Protein AF-A0A1H3U8J7-F1 (afdb_monomer_lite)

pLDDT: mean 83.4, std 13.44, range [36.25, 95.0]

Foldseek 3Di:
DDDDQQKDWDADPVQQKIKIDGNDDDPFQKWKWKWKDWPPDPDHTDIDIDTPPPPDIDMDHDDPPADFQTKMWMKMWTDDPDIDIDDIDIDTD

Structure (mmCIF, N/CA/C/O backbone):
data_AF-A0A1H3U8J7-F1
#
_entry.id   AF-A0A1H3U8J7-F1
#
loop_
_atom_site.group_PDB
_atom_site.id
_atom_site.type_symbol
_atom_site.label_atom_id
_atom_site.label_alt_id
_atom_site.label_comp_id
_atom_site.label_asym_id
_atom_site.label_entity_id
_atom_site.label_seq_id
_atom_site.pdbx_PDB_ins_code
_atom_site.Cartn_x
_atom_site.Cartn_y
_atom_site.Cartn_z
_atom_site.occupancy
_atom_site.B_iso_or_equiv
_atom_site.auth_seq_id
_atom_site.auth_comp_id
_atom_site.auth_asym_id
_atom_site.auth_atom_id
_atom_site.pdbx_PDB_model_num
ATOM 1 N N . MET A 1 1 ? -0.969 6.930 -25.417 1.00 36.25 1 MET A N 1
ATOM 2 C CA . MET A 1 1 ? -0.792 5.593 -24.811 1.00 36.25 1 MET A CA 1
ATOM 3 C C . MET A 1 1 ? -1.071 5.743 -23.327 1.00 36.25 1 MET A C 1
ATOM 5 O O . MET A 1 1 ? -0.469 6.615 -22.716 1.00 36.25 1 MET A O 1
ATOM 9 N N . ASN A 1 2 ? -2.036 5.001 -22.780 1.00 38.50 2 ASN A N 1
ATOM 10 C CA . ASN A 1 2 ? -2.342 5.042 -21.348 1.00 38.50 2 ASN A CA 1
ATOM 11 C C . ASN A 1 2 ? -1.178 4.401 -20.588 1.00 38.50 2 ASN A C 1
ATOM 13 O O . ASN A 1 2 ? -0.919 3.212 -20.769 1.00 38.50 2 ASN A O 1
ATOM 17 N N . ALA A 1 3 ? -0.467 5.181 -19.775 1.00 46.47 3 ALA A N 1
ATOM 18 C CA . ALA A 1 3 ? 0.518 4.641 -18.851 1.00 46.47 3 ALA A CA 1
ATOM 19 C C . ALA A 1 3 ? -0.223 3.742 -17.855 1.00 46.47 3 ALA A C 1
ATOM 21 O O . ALA A 1 3 ? -1.034 4.210 -17.054 1.00 46.47 3 ALA A O 1
ATOM 22 N N . SER A 1 4 ? -0.022 2.433 -17.977 1.00 55.81 4 SER A N 1
ATOM 23 C CA . SER A 1 4 ? -0.561 1.476 -17.016 1.00 55.81 4 SER A CA 1
ATOM 24 C C . SER A 1 4 ? 0.165 1.700 -15.695 1.00 55.81 4 SER A C 1
ATOM 26 O O . SER A 1 4 ? 1.384 1.825 -15.694 1.00 55.81 4 SER A O 1
ATOM 28 N N . LEU A 1 5 ? -0.562 1.800 -14.580 1.00 60.31 5 LEU A N 1
ATOM 29 C CA . LEU A 1 5 ? 0.066 1.843 -13.261 1.00 60.31 5 LEU A CA 1
ATOM 30 C C . LEU A 1 5 ? 0.790 0.516 -13.036 1.00 60.31 5 LEU A C 1
ATOM 32 O O . LEU A 1 5 ? 0.179 -0.551 -13.080 1.00 60.31 5 LEU A O 1
ATOM 36 N N . LEU A 1 6 ? 2.097 0.607 -12.833 1.00 76.69 6 LEU A N 1
ATOM 37 C CA . LEU A 1 6 ? 2.978 -0.549 -12.721 1.00 76.69 6 LEU A CA 1
ATOM 38 C C . LEU A 1 6 ? 3.089 -1.052 -11.285 1.00 76.69 6 LEU A C 1
ATOM 40 O O . LEU A 1 6 ? 3.407 -2.208 -11.076 1.00 76.69 6 LEU A O 1
ATOM 44 N N . ALA A 1 7 ? 2.719 -0.235 -10.304 1.00 86.38 7 ALA A N 1
ATOM 45 C CA . ALA A 1 7 ? 2.658 -0.627 -8.906 1.00 86.38 7 ALA A CA 1
ATOM 46 C C . ALA A 1 7 ? 1.213 -0.861 -8.449 1.00 86.38 7 ALA A C 1
ATOM 48 O O . ALA A 1 7 ? 0.275 -0.199 -8.906 1.00 86.38 7 ALA A O 1
ATOM 49 N N . GLY A 1 8 ? 1.038 -1.782 -7.505 1.00 89.25 8 GLY A N 1
ATOM 50 C CA . GLY A 1 8 ? -0.244 -2.088 -6.891 1.00 89.25 8 GLY A CA 1
ATOM 51 C C . GLY A 1 8 ? -0.194 -2.026 -5.371 1.00 89.25 8 GLY A C 1
ATOM 52 O O . GLY A 1 8 ? 0.830 -2.278 -4.739 1.00 89.25 8 GLY A O 1
ATOM 53 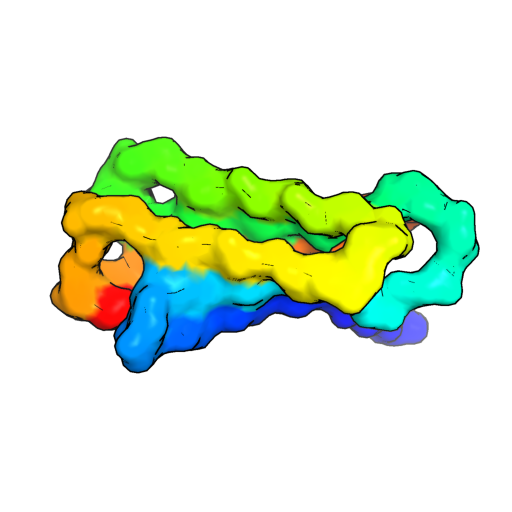N N . LEU A 1 9 ? -1.334 -1.672 -4.784 1.00 92.62 9 LEU A N 1
ATOM 54 C CA . LEU A 1 9 ? -1.555 -1.624 -3.346 1.00 92.62 9 LEU A CA 1
ATOM 55 C C . LEU A 1 9 ? -2.916 -2.245 -3.041 1.00 92.62 9 LEU A C 1
ATOM 57 O O . LEU A 1 9 ? -3.923 -1.892 -3.657 1.00 92.62 9 LEU A O 1
ATOM 61 N N . ARG A 1 10 ? -2.952 -3.146 -2.062 1.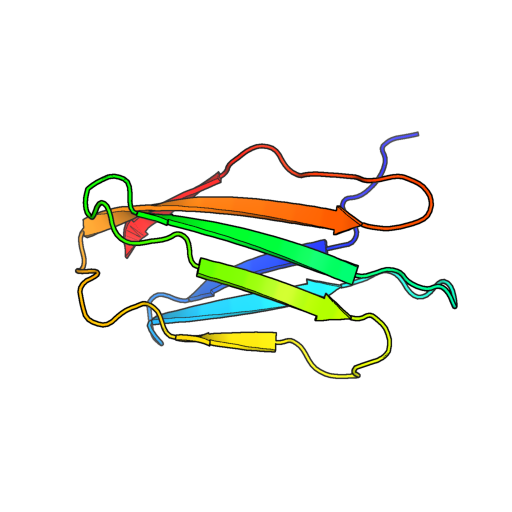00 92.94 10 ARG A N 1
ATOM 62 C CA . ARG A 1 10 ? -4.175 -3.778 -1.564 1.00 92.94 10 ARG A CA 1
ATOM 63 C C . ARG A 1 10 ? -4.220 -3.714 -0.052 1.00 92.94 10 ARG A C 1
ATOM 65 O O . ARG A 1 10 ? -3.237 -4.034 0.607 1.00 92.94 10 ARG A O 1
ATOM 72 N N . TYR A 1 11 ? -5.393 -3.402 0.477 1.00 95.00 11 TYR A N 1
ATOM 73 C CA . TYR A 1 11 ? -5.742 -3.672 1.864 1.00 95.00 11 TYR A CA 1
ATOM 74 C C . TYR A 1 11 ? -6.574 -4.961 1.946 1.00 95.00 11 TYR A C 1
ATOM 76 O O . TYR A 1 11 ? -7.464 -5.182 1.122 1.00 95.00 11 TYR A O 1
ATOM 84 N N . ASN A 1 12 ? -6.247 -5.833 2.899 1.00 94.94 12 ASN A N 1
ATOM 85 C CA . ASN A 1 12 ? -7.007 -7.035 3.229 1.00 94.94 12 ASN A CA 1
ATOM 86 C C . ASN A 1 12 ? -7.531 -6.903 4.665 1.00 94.94 12 ASN A C 1
ATOM 88 O O . ASN A 1 12 ? -6.741 -6.986 5.606 1.00 94.94 12 ASN A O 1
ATOM 92 N N . SER A 1 13 ? -8.845 -6.721 4.806 1.00 92.00 13 SER A N 1
ATOM 93 C CA . SER A 1 13 ? -9.541 -6.543 6.086 1.00 92.00 13 SER A CA 1
ATOM 94 C C . SER A 1 13 ? -9.545 -7.796 6.959 1.00 92.00 13 SER A C 1
ATOM 96 O O . SER A 1 13 ? -9.500 -7.683 8.175 1.00 92.00 13 SER A O 1
ATOM 98 N N . ASP A 1 14 ? -9.505 -8.996 6.374 1.00 92.81 14 ASP A N 1
ATOM 99 C CA . ASP A 1 14 ? -9.514 -10.251 7.145 1.00 92.81 14 ASP A CA 1
ATOM 100 C C . ASP A 1 14 ? -8.213 -10.451 7.933 1.00 92.81 14 ASP A C 1
ATOM 102 O O . ASP A 1 14 ? -8.160 -11.178 8.922 1.00 92.81 14 ASP A O 1
ATOM 106 N N . THR A 1 15 ? -7.131 -9.825 7.465 1.00 93.69 15 THR A N 1
ATOM 107 C CA . THR A 1 15 ? -5.789 -9.954 8.054 1.00 93.69 15 THR A CA 1
ATOM 108 C C . THR A 1 15 ? -5.207 -8.629 8.521 1.00 93.69 15 THR A C 1
ATOM 110 O O . THR A 1 15 ? -4.092 -8.616 9.042 1.00 93.69 15 THR A O 1
ATOM 113 N N . ASP A 1 16 ? -5.932 -7.530 8.315 1.00 92.56 16 ASP A N 1
ATOM 114 C CA . ASP A 1 16 ? -5.509 -6.170 8.624 1.00 92.56 16 ASP A CA 1
ATOM 115 C C . ASP A 1 16 ? -4.138 -5.791 8.050 1.00 92.56 16 ASP A C 1
ATOM 117 O O . ASP A 1 16 ? -3.298 -5.154 8.697 1.00 92.56 16 ASP A O 1
ATOM 121 N N . LYS A 1 17 ? -3.903 -6.199 6.800 1.00 94.44 17 LYS A N 1
ATOM 122 C CA . LYS A 1 17 ? -2.612 -6.052 6.122 1.00 94.44 17 LYS A CA 1
ATOM 123 C C . LYS A 1 17 ? -2.712 -5.253 4.835 1.00 94.44 17 LYS A C 1
ATOM 125 O O . LYS A 1 17 ? -3.607 -5.455 4.015 1.00 94.44 17 LYS A O 1
ATOM 130 N N . PHE A 1 18 ? -1.713 -4.403 4.631 1.00 94.94 18 PHE A N 1
ATOM 131 C CA . PHE A 1 18 ? -1.435 -3.722 3.375 1.00 94.94 18 PHE A CA 1
ATOM 132 C C . PHE A 1 18 ? -0.367 -4.493 2.616 1.00 94.94 18 PHE A C 1
ATOM 134 O O . PHE A 1 18 ? 0.698 -4.767 3.163 1.00 94.94 18 PHE A O 1
ATOM 141 N N . THR A 1 19 ? -0.648 -4.838 1.366 1.00 94.06 19 THR A N 1
ATOM 142 C CA . THR A 1 19 ? 0.291 -5.506 0.461 1.00 94.06 19 THR A CA 1
ATOM 143 C C . THR A 1 19 ? 0.592 -4.576 -0.701 1.00 94.06 19 THR A C 1
ATOM 145 O O . THR A 1 19 ? -0.336 -4.118 -1.366 1.00 94.06 19 THR A O 1
ATOM 148 N N . ILE A 1 20 ? 1.872 -4.305 -0.934 1.00 92.12 20 ILE A N 1
ATOM 149 C CA . ILE A 1 20 ? 2.374 -3.550 -2.083 1.00 92.12 20 ILE A CA 1
ATOM 150 C C . ILE A 1 20 ? 3.150 -4.495 -3.001 1.00 92.12 20 ILE A C 1
ATOM 152 O O . ILE A 1 20 ? 3.863 -5.385 -2.526 1.00 92.12 20 ILE A O 1
ATOM 156 N N . TRP A 1 21 ? 3.000 -4.297 -4.303 1.00 88.12 21 TRP A N 1
ATOM 157 C CA . TRP A 1 21 ? 3.739 -5.025 -5.328 1.00 88.12 21 TRP A CA 1
ATOM 158 C C . TRP A 1 21 ? 4.054 -4.110 -6.507 1.00 88.12 21 TRP A C 1
ATOM 160 O O . TRP A 1 21 ? 3.440 -3.053 -6.669 1.00 88.12 21 TRP A O 1
ATOM 170 N N . ASP A 1 22 ? 5.004 -4.541 -7.324 1.00 82.25 22 ASP A N 1
ATOM 171 C CA . ASP A 1 22 ? 5.364 -3.913 -8.589 1.00 82.25 22 ASP A CA 1
ATOM 172 C C . ASP A 1 22 ? 5.257 -4.958 -9.712 1.00 82.25 22 ASP A C 1
ATOM 174 O O . ASP A 1 22 ? 5.596 -6.124 -9.517 1.00 82.25 22 ASP A O 1
ATOM 178 N N . ASN A 1 23 ? 4.721 -4.553 -10.857 1.00 73.50 23 ASN A N 1
ATOM 179 C CA . ASN A 1 23 ? 4.463 -5.374 -12.035 1.00 73.50 23 ASN A CA 1
ATOM 180 C C . ASN A 1 23 ? 5.429 -5.057 -13.187 1.00 73.50 23 ASN A C 1
ATOM 182 O O . ASN A 1 23 ? 5.397 -5.764 -14.197 1.00 73.50 23 ASN A O 1
ATOM 186 N N . LEU A 1 24 ? 6.241 -3.996 -13.097 1.00 68.31 24 LEU A N 1
ATOM 187 C CA . LEU A 1 24 ? 7.250 -3.722 -14.117 1.00 68.31 24 LEU A CA 1
ATOM 188 C C . LEU A 1 24 ? 8.446 -4.662 -13.927 1.00 68.31 24 LEU A C 1
ATOM 190 O O . LEU A 1 24 ? 8.792 -5.036 -12.813 1.00 68.31 24 LEU A O 1
ATOM 194 N N . ASN A 1 25 ? 9.081 -5.062 -15.026 1.00 58.94 25 ASN A N 1
ATOM 195 C CA . ASN A 1 25 ? 10.353 -5.780 -15.044 1.00 58.94 25 ASN A CA 1
ATOM 196 C C . ASN A 1 25 ? 11.227 -5.144 -16.128 1.00 58.94 25 ASN A C 1
ATOM 198 O O . ASN A 1 25 ? 11.213 -5.599 -17.270 1.00 58.94 25 ASN A O 1
ATOM 202 N N . ASP A 1 26 ? 11.884 -4.029 -15.794 1.00 63.00 26 ASP A N 1
ATOM 203 C CA . ASP A 1 26 ? 12.628 -3.202 -16.754 1.00 63.00 26 ASP A CA 1
ATOM 204 C C . ASP A 1 26 ? 14.136 -3.087 -16.484 1.00 63.00 26 ASP A C 1
ATOM 206 O O . ASP A 1 26 ? 14.837 -2.440 -17.258 1.00 63.00 26 ASP A O 1
ATOM 210 N N . GLY A 1 27 ? 14.676 -3.729 -15.446 1.00 56.97 27 GLY A N 1
ATOM 211 C CA . GLY A 1 27 ? 16.123 -3.699 -15.182 1.00 56.97 27 GLY A CA 1
ATOM 212 C C . GLY A 1 27 ? 16.618 -2.499 -14.367 1.00 56.97 27 GLY A C 1
ATOM 213 O O . GLY A 1 27 ? 17.820 -2.435 -14.115 1.00 56.97 27 GLY A O 1
ATOM 214 N N . GLY A 1 28 ? 15.746 -1.559 -13.974 1.00 63.41 28 GLY A N 1
ATOM 215 C CA . GLY A 1 28 ? 16.136 -0.247 -13.432 1.00 63.41 28 GLY A CA 1
ATOM 216 C C . GLY A 1 28 ? 16.059 -0.063 -11.907 1.00 63.41 28 GLY A C 1
ATOM 217 O O . GLY A 1 28 ? 15.720 -0.964 -11.150 1.00 63.41 28 GLY A O 1
ATOM 218 N N . GLU A 1 29 ? 16.334 1.163 -11.440 1.00 70.31 29 GLU A N 1
ATOM 219 C CA . GLU A 1 29 ? 16.160 1.615 -10.042 1.00 70.31 29 GLU A CA 1
ATOM 220 C C . GLU A 1 29 ? 14.692 1.957 -9.706 1.00 70.31 29 GLU A C 1
ATOM 222 O O . GLU A 1 29 ? 14.398 2.913 -8.984 1.00 70.31 29 GLU A O 1
ATOM 227 N N . THR A 1 30 ? 13.744 1.211 -10.268 1.00 77.00 30 THR A N 1
ATOM 228 C CA . THR A 1 30 ? 12.318 1.477 -10.078 1.00 77.00 30 THR A CA 1
ATOM 229 C C . THR A 1 30 ? 11.840 0.970 -8.713 1.00 77.00 30 THR A C 1
ATOM 231 O O . THR A 1 30 ? 12.342 -0.017 -8.160 1.00 77.00 30 THR A O 1
ATOM 234 N N . TYR A 1 31 ? 10.892 1.679 -8.100 1.00 83.75 31 TYR A N 1
ATOM 235 C CA . TYR A 1 31 ? 10.278 1.230 -6.852 1.00 83.75 31 TYR A CA 1
ATOM 236 C C . TYR A 1 31 ? 8.822 1.658 -6.717 1.00 83.75 31 TYR A C 1
ATOM 238 O O . TYR A 1 31 ? 8.415 2.758 -7.098 1.00 83.75 31 TYR A O 1
ATOM 246 N N . ALA A 1 32 ? 8.052 0.800 -6.058 1.00 89.06 32 ALA A N 1
ATOM 247 C CA . ALA A 1 32 ? 6.698 1.087 -5.636 1.00 89.06 32 ALA A CA 1
ATOM 248 C C . ALA A 1 32 ? 6.723 1.875 -4.315 1.00 89.06 32 ALA A C 1
ATOM 250 O O . ALA A 1 32 ? 7.352 1.467 -3.329 1.00 89.06 32 ALA A O 1
ATOM 251 N N . HIS A 1 33 ? 6.018 3.004 -4.280 1.00 91.19 33 HIS A N 1
ATOM 252 C CA . HIS A 1 33 ? 5.897 3.881 -3.118 1.00 91.19 33 HIS A CA 1
ATOM 253 C C . HIS A 1 33 ? 4.427 4.083 -2.747 1.00 91.19 33 HIS A C 1
ATOM 255 O O . HIS A 1 33 ? 3.684 4.750 -3.464 1.00 91.19 33 HIS A O 1
ATOM 261 N N . ALA A 1 34 ? 4.010 3.515 -1.615 1.00 93.06 34 ALA A N 1
ATOM 262 C CA . ALA A 1 34 ? 2.666 3.668 -1.073 1.00 93.06 34 ALA A CA 1
ATOM 263 C C . ALA A 1 34 ? 2.636 4.620 0.122 1.00 93.06 34 ALA A C 1
ATOM 265 O O . ALA A 1 34 ? 3.484 4.533 1.012 1.00 93.06 34 ALA A O 1
ATOM 266 N N . VAL A 1 35 ? 1.597 5.451 0.173 1.00 94.25 35 VAL A N 1
ATOM 267 C CA . VAL A 1 35 ? 1.238 6.284 1.322 1.00 94.25 35 VAL A CA 1
ATOM 268 C C . VAL A 1 35 ? -0.188 5.939 1.735 1.00 94.25 35 VAL A C 1
ATOM 270 O O . VAL A 1 35 ? -1.105 5.982 0.913 1.00 94.25 35 VAL A O 1
ATOM 273 N N . ILE A 1 36 ? -0.373 5.575 3.003 1.00 94.81 36 ILE A N 1
ATOM 274 C CA . ILE A 1 36 ? -1.681 5.234 3.570 1.00 94.81 36 ILE A CA 1
ATOM 275 C C . ILE A 1 36 ? -1.927 6.107 4.797 1.00 94.81 36 ILE A C 1
ATOM 277 O O . ILE A 1 36 ? -1.169 6.053 5.767 1.00 94.81 36 ILE A O 1
ATOM 281 N N . THR A 1 37 ? -2.997 6.891 4.771 1.00 94.19 37 THR A N 1
ATOM 282 C CA . THR A 1 37 ? -3.444 7.724 5.891 1.00 94.19 37 THR A CA 1
ATOM 283 C C . THR A 1 37 ? -4.776 7.228 6.427 1.00 94.19 37 THR A C 1
ATOM 285 O O . THR A 1 37 ? -5.575 6.631 5.708 1.00 94.19 37 THR A O 1
ATOM 288 N N . ASN A 1 38 ? -5.026 7.488 7.705 1.00 93.50 38 ASN A N 1
ATOM 289 C CA . ASN A 1 38 ? -6.335 7.316 8.315 1.00 93.50 38 ASN A CA 1
ATOM 290 C C . ASN A 1 38 ? -6.933 8.705 8.546 1.00 93.50 38 ASN A C 1
ATOM 292 O O . ASN A 1 38 ? -6.303 9.555 9.166 1.00 93.50 38 ASN A O 1
ATOM 296 N N . ASP A 1 39 ? -8.135 8.931 8.022 1.00 88.19 39 ASP A N 1
ATOM 297 C CA . ASP A 1 39 ? -8.800 10.241 7.985 1.00 88.19 39 ASP A CA 1
ATOM 298 C C . ASP A 1 39 ? -9.174 10.749 9.392 1.00 88.19 39 ASP A C 1
ATOM 300 O O . ASP A 1 39 ? -9.220 11.946 9.651 1.00 88.19 39 ASP A O 1
ATOM 304 N N . LYS A 1 40 ? -9.434 9.825 10.329 1.00 83.81 40 LYS A N 1
ATOM 305 C CA . LYS A 1 40 ? -9.898 10.134 11.695 1.00 83.81 40 LYS A CA 1
ATOM 306 C C . LYS A 1 40 ? -8.812 10.009 12.754 1.00 83.81 40 LYS A C 1
ATOM 308 O O . LYS A 1 40 ? -8.968 10.512 13.865 1.00 83.81 40 LYS A O 1
ATOM 313 N N . ARG A 1 41 ? -7.734 9.293 12.444 1.00 78.50 41 ARG A N 1
ATOM 314 C CA . ARG A 1 41 ? -6.602 9.076 13.344 1.00 78.50 41 ARG A CA 1
ATOM 315 C C . ARG A 1 41 ? -5.429 9.830 12.746 1.00 78.50 41 ARG A C 1
ATOM 317 O O . ARG A 1 41 ? -4.823 9.326 11.805 1.00 78.50 41 ARG A O 1
ATOM 324 N N . SER A 1 42 ? -5.099 10.995 13.305 1.00 61.72 42 SER A N 1
ATOM 325 C CA . SER A 1 42 ? -3.987 11.888 12.917 1.00 61.72 42 SER A CA 1
ATOM 326 C C . SER A 1 42 ? -2.587 11.271 13.099 1.00 61.72 42 SER A C 1
ATOM 328 O O . SER A 1 42 ? -1.616 11.964 13.396 1.00 61.72 42 SER A O 1
ATOM 330 N N . ASN A 1 43 ? -2.479 9.953 12.984 1.00 64.31 43 ASN A N 1
ATOM 331 C CA . ASN A 1 43 ? -1.248 9.203 13.076 1.00 64.31 43 ASN A CA 1
ATOM 332 C C . ASN A 1 43 ? -0.434 9.452 11.804 1.00 64.31 43 ASN A C 1
ATOM 334 O O . ASN A 1 43 ? -0.999 9.620 10.720 1.00 64.31 43 ASN A O 1
ATOM 338 N N . SER A 1 44 ? 0.894 9.420 11.936 1.00 79.62 44 SER A N 1
ATOM 339 C CA . SER A 1 44 ? 1.800 9.488 10.791 1.00 79.62 44 SER A CA 1
ATOM 340 C C . SER A 1 44 ? 1.377 8.489 9.705 1.00 79.62 44 SER A C 1
ATOM 342 O O . SER A 1 44 ? 1.044 7.345 10.041 1.00 79.62 44 SER A O 1
ATOM 344 N N . PRO A 1 45 ? 1.383 8.891 8.421 1.00 87.50 45 PRO A N 1
ATOM 345 C CA . PRO A 1 45 ? 1.066 7.990 7.323 1.00 87.50 45 PRO A CA 1
ATOM 346 C C . PRO A 1 45 ? 1.943 6.741 7.373 1.00 87.50 45 PRO A C 1
ATOM 348 O O . PRO A 1 45 ? 3.138 6.815 7.671 1.00 87.50 45 PRO A O 1
ATOM 351 N N . ILE A 1 46 ? 1.368 5.597 7.009 1.00 91.81 46 ILE A N 1
ATOM 352 C CA . ILE A 1 46 ? 2.172 4.426 6.677 1.00 91.81 46 ILE A CA 1
ATOM 353 C C . ILE A 1 46 ? 2.809 4.713 5.323 1.00 91.81 46 ILE A C 1
ATOM 355 O O . ILE A 1 46 ? 2.105 4.886 4.327 1.00 91.81 46 ILE A O 1
ATOM 359 N N . VAL A 1 47 ? 4.137 4.750 5.293 1.00 92.81 47 VAL A N 1
ATOM 360 C CA . VAL A 1 47 ? 4.908 4.907 4.063 1.00 92.81 47 VAL A CA 1
ATOM 361 C C . VAL A 1 47 ? 5.627 3.602 3.776 1.00 92.81 47 VAL A C 1
ATOM 363 O O . VAL A 1 47 ? 6.451 3.145 4.568 1.00 92.81 47 VAL A O 1
ATOM 366 N N . ILE A 1 48 ? 5.315 2.990 2.638 1.00 91.56 48 ILE A N 1
ATOM 367 C CA . ILE A 1 48 ? 5.910 1.721 2.227 1.00 91.56 48 ILE A CA 1
ATOM 368 C C . ILE A 1 48 ? 6.676 1.950 0.935 1.00 91.56 48 ILE A C 1
ATOM 370 O O . ILE A 1 48 ? 6.112 2.398 -0.058 1.00 91.56 48 ILE A O 1
ATOM 374 N N . ARG A 1 49 ? 7.962 1.600 0.950 1.00 89.56 49 ARG A N 1
ATOM 375 C CA . ARG A 1 49 ? 8.792 1.495 -0.252 1.00 89.56 49 ARG A CA 1
ATOM 376 C C . ARG A 1 49 ? 9.120 0.035 -0.511 1.00 89.56 49 ARG A C 1
ATOM 378 O O . ARG A 1 49 ? 9.521 -0.676 0.423 1.00 89.56 49 ARG A O 1
ATOM 385 N N . HIS A 1 50 ? 8.934 -0.396 -1.746 1.00 87.50 50 HIS A N 1
ATOM 386 C CA . HIS A 1 50 ? 9.254 -1.733 -2.220 1.00 87.50 50 HIS A CA 1
ATOM 387 C C . HIS A 1 50 ? 10.071 -1.599 -3.500 1.00 87.50 50 HIS A C 1
ATOM 389 O O . HIS A 1 50 ? 9.574 -1.102 -4.507 1.00 87.50 50 HIS A O 1
ATOM 395 N N . GLN A 1 51 ? 11.347 -1.965 -3.403 1.00 80.50 51 GLN A N 1
ATOM 396 C CA . GLN A 1 51 ? 12.273 -1.890 -4.520 1.00 80.50 51 GLN A CA 1
ATOM 397 C C . GLN A 1 51 ? 12.052 -3.069 -5.458 1.00 80.50 51 GLN A C 1
ATOM 399 O O . GLN A 1 51 ? 11.893 -4.216 -5.020 1.00 80.50 51 GLN A O 1
ATOM 404 N N . TRP A 1 52 ? 12.095 -2.763 -6.744 1.00 71.88 52 TRP A N 1
ATOM 405 C CA . TRP A 1 52 ? 12.062 -3.748 -7.799 1.00 71.88 52 TRP A CA 1
ATOM 406 C C . TRP A 1 52 ? 13.229 -4.758 -7.686 1.00 71.88 52 TRP A C 1
ATOM 408 O O . TRP A 1 52 ? 14.307 -4.439 -7.185 1.00 71.88 52 TRP A O 1
ATOM 418 N N . GLY A 1 53 ? 12.997 -6.019 -8.071 1.00 62.69 53 GLY A N 1
ATOM 419 C CA . GLY A 1 53 ? 13.968 -7.120 -7.938 1.00 62.69 53 GLY A CA 1
ATOM 420 C C . GLY A 1 53 ? 13.913 -7.894 -6.611 1.00 62.69 53 GLY A C 1
ATOM 421 O O . GLY A 1 53 ? 14.468 -8.990 -6.514 1.00 62.69 53 GLY A O 1
ATOM 422 N N . SER A 1 54 ? 13.182 -7.398 -5.607 1.00 64.75 54 SER A N 1
ATOM 423 C CA . SER A 1 54 ? 12.770 -8.240 -4.481 1.00 64.75 54 SER A CA 1
ATOM 424 C C . SER A 1 54 ? 11.611 -9.121 -4.953 1.00 64.75 54 SER A C 1
ATOM 426 O O . SER A 1 54 ? 10.511 -8.641 -5.182 1.00 64.75 54 SER A O 1
ATOM 428 N N . SER A 1 55 ? 11.863 -10.411 -5.184 1.00 64.25 55 SER A N 1
ATOM 429 C CA . SER A 1 55 ? 10.927 -11.380 -5.791 1.00 64.25 55 SER A CA 1
ATOM 430 C C . SER A 1 55 ? 9.619 -11.621 -5.013 1.00 64.25 55 SER A C 1
ATOM 432 O O . SER A 1 55 ? 8.852 -12.522 -5.351 1.00 64.25 55 SER A O 1
ATOM 434 N N . SER A 1 56 ? 9.345 -10.839 -3.968 1.00 76.38 56 SER A N 1
ATOM 435 C CA . SER A 1 56 ? 8.204 -10.977 -3.075 1.00 76.38 56 SER A CA 1
ATOM 436 C C . SER A 1 56 ? 7.528 -9.637 -2.802 1.00 76.38 56 SER A C 1
ATOM 438 O O . SER A 1 56 ? 8.177 -8.632 -2.522 1.00 76.38 56 SER A O 1
ATOM 440 N N . ASN A 1 57 ? 6.193 -9.651 -2.807 1.00 88.88 57 ASN A N 1
ATOM 441 C CA . ASN A 1 57 ? 5.381 -8.531 -2.338 1.00 88.88 57 ASN A CA 1
ATOM 442 C C . ASN A 1 57 ? 5.809 -8.112 -0.927 1.00 88.88 57 ASN A C 1
ATOM 444 O O . ASN A 1 57 ? 6.146 -8.954 -0.087 1.00 88.88 57 ASN A O 1
ATOM 448 N N . LYS A 1 58 ? 5.700 -6.818 -0.624 1.00 90.75 58 LYS A N 1
ATOM 449 C CA . LYS A 1 58 ? 5.935 -6.315 0.730 1.00 90.75 58 LYS A CA 1
ATOM 450 C C . LYS A 1 58 ? 4.611 -6.140 1.460 1.00 90.75 58 LYS A C 1
ATOM 452 O O . LYS A 1 58 ? 3.700 -5.477 0.971 1.00 90.75 58 LYS A O 1
ATOM 457 N N . THR A 1 59 ? 4.530 -6.708 2.658 1.00 93.31 59 THR A N 1
ATOM 458 C CA . THR A 1 59 ? 3.313 -6.688 3.472 1.00 93.31 59 THR A CA 1
ATOM 459 C C . THR A 1 59 ? 3.581 -6.034 4.817 1.00 93.31 59 THR A C 1
ATOM 461 O O . THR A 1 59 ? 4.558 -6.369 5.485 1.00 93.31 59 THR A O 1
ATOM 464 N N . VAL A 1 60 ? 2.707 -5.118 5.231 1.00 94.06 60 VAL A N 1
ATOM 465 C CA . VAL A 1 60 ? 2.762 -4.462 6.545 1.00 94.06 60 VAL A CA 1
ATOM 466 C C . VAL A 1 60 ? 1.393 -4.511 7.216 1.00 94.06 60 VAL A C 1
ATOM 468 O O . VAL A 1 60 ? 0.363 -4.413 6.551 1.00 94.06 60 VAL A O 1
ATOM 471 N N . SER A 1 61 ? 1.374 -4.673 8.535 1.00 93.94 61 SER A N 1
ATOM 472 C CA . SER A 1 61 ? 0.134 -4.635 9.316 1.00 93.94 61 SER A CA 1
ATOM 473 C C . SER A 1 61 ? -0.355 -3.200 9.501 1.00 93.94 61 SER A C 1
ATOM 475 O O . SER A 1 61 ? 0.452 -2.267 9.564 1.00 93.94 61 SER A O 1
ATOM 477 N N . LYS A 1 62 ? -1.670 -3.016 9.649 1.00 91.06 62 LYS A N 1
ATOM 478 C CA . LYS A 1 62 ? -2.218 -1.727 10.077 1.00 91.06 62 LYS A CA 1
ATOM 479 C C . LYS A 1 62 ? -1.703 -1.341 11.477 1.00 91.06 62 LYS A C 1
ATOM 481 O O . LYS A 1 62 ? -1.494 -2.219 12.317 1.00 91.06 62 LYS A O 1
ATOM 486 N N . PRO A 1 63 ? -1.552 -0.040 11.771 1.00 91.25 63 PRO A N 1
ATOM 487 C CA . PRO A 1 63 ? -1.282 0.455 13.113 1.00 91.25 63 PRO A CA 1
ATOM 488 C C . PRO A 1 63 ? -2.338 -0.001 14.127 1.00 91.25 63 PRO A C 1
ATOM 490 O O . PRO A 1 63 ? -3.536 0.001 13.841 1.00 91.25 63 PRO A O 1
ATOM 493 N N . SER A 1 64 ? -1.904 -0.325 15.348 1.00 88.75 64 SER A N 1
ATOM 494 C CA . SER A 1 64 ? -2.775 -0.820 16.428 1.00 88.75 64 SER A CA 1
ATOM 495 C C . SER A 1 64 ? -3.900 0.149 16.815 1.00 88.75 64 SER A C 1
ATOM 497 O O . SER A 1 64 ? -4.956 -0.287 17.260 1.00 88.75 64 SER A O 1
ATOM 499 N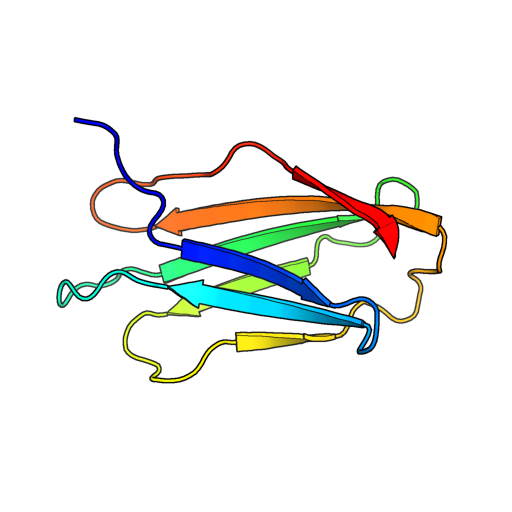 N . GLY A 1 65 ? -3.700 1.455 16.618 1.00 88.56 65 GLY A N 1
ATOM 500 C CA . GLY A 1 65 ? -4.697 2.486 16.923 1.00 88.56 65 GLY A CA 1
ATOM 501 C C . GLY A 1 65 ? -5.801 2.663 15.875 1.00 88.56 65 GLY A C 1
ATOM 502 O O . GLY A 1 65 ? -6.719 3.444 16.113 1.00 88.56 65 GLY A O 1
ATOM 503 N N . TRP A 1 66 ? -5.714 1.999 14.719 1.00 91.19 66 TRP A N 1
ATOM 504 C CA . TRP A 1 66 ? -6.751 2.059 13.685 1.00 91.19 66 TRP A CA 1
ATOM 505 C C . TRP A 1 66 ? -7.831 1.016 13.967 1.00 91.19 66 TRP A C 1
ATOM 507 O O . TRP A 1 66 ? -7.519 -0.133 14.292 1.00 91.19 66 TRP A O 1
ATOM 517 N N . GLN A 1 67 ? -9.095 1.406 13.850 1.00 90.56 67 GLN A N 1
ATOM 518 C CA . GLN A 1 67 ? -10.249 0.604 14.264 1.00 90.56 67 GLN A CA 1
ATOM 519 C C . GLN A 1 67 ? -11.205 0.357 13.098 1.00 90.56 67 GLN A C 1
ATOM 521 O O . GLN A 1 67 ? -11.204 1.113 12.130 1.00 90.56 67 GLN A O 1
ATOM 526 N N . SER A 1 68 ? -12.031 -0.687 13.205 1.00 90.25 68 SER A N 1
ATOM 527 C CA . SER A 1 68 ? -13.057 -0.956 12.195 1.00 90.25 68 SER A CA 1
ATOM 528 C C . SER A 1 68 ? -14.010 0.235 12.047 1.00 90.25 68 SER A C 1
ATOM 530 O O . SER A 1 68 ? -14.385 0.875 13.033 1.00 90.25 68 SER A O 1
ATOM 532 N N . GLY A 1 69 ? -14.354 0.566 10.805 1.00 90.75 69 GLY A N 1
ATOM 533 C CA . GLY A 1 69 ? -15.091 1.766 10.421 1.00 90.75 69 GLY A CA 1
ATOM 534 C C . GLY A 1 69 ? -14.215 3.006 10.205 1.00 90.75 69 GLY A C 1
ATOM 535 O O . G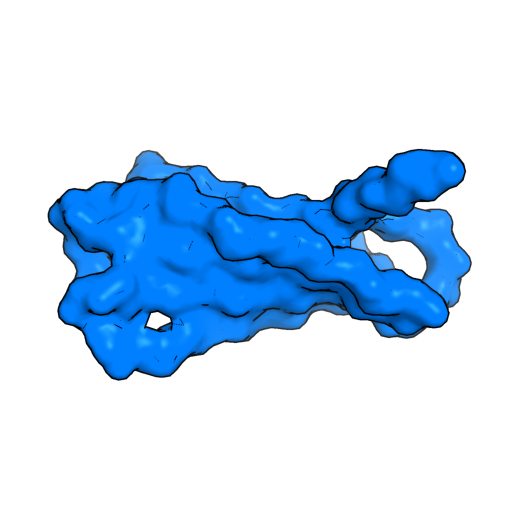LY A 1 69 ? -14.731 4.046 9.775 1.00 90.75 69 GLY A O 1
ATOM 536 N N . ASP A 1 70 ? -12.905 2.935 10.466 1.00 92.69 70 ASP A N 1
ATOM 537 C CA . ASP A 1 70 ? -11.986 4.009 10.101 1.00 92.69 70 ASP A CA 1
ATOM 538 C C . ASP A 1 70 ? -11.832 4.078 8.579 1.00 92.69 70 ASP A C 1
ATOM 540 O O . ASP 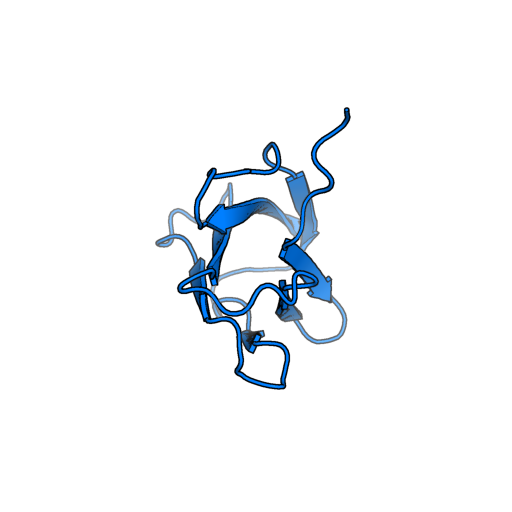A 1 70 ? -11.595 3.079 7.898 1.00 92.69 70 ASP A O 1
ATOM 544 N N . LYS A 1 71 ? -11.932 5.296 8.045 1.00 93.75 71 LYS A N 1
ATOM 545 C CA . LYS A 1 71 ? -11.707 5.576 6.630 1.00 93.75 71 LYS A CA 1
ATOM 546 C C . LYS A 1 71 ? -10.211 5.726 6.385 1.00 93.75 71 LYS A C 1
ATOM 548 O O . LYS A 1 71 ? -9.574 6.610 6.961 1.00 93.75 71 LYS A O 1
ATOM 553 N N . ILE A 1 72 ? -9.673 4.907 5.492 1.00 94.12 72 ILE A N 1
ATOM 554 C CA . ILE A 1 72 ? -8.282 4.992 5.055 1.00 94.12 72 ILE A CA 1
ATOM 555 C C . ILE A 1 72 ? -8.193 5.536 3.635 1.00 94.12 72 ILE A C 1
ATOM 557 O O . ILE A 1 72 ? -9.002 5.206 2.765 1.00 94.12 72 ILE A O 1
ATOM 561 N N . ILE A 1 73 ? -7.199 6.383 3.401 1.00 94.88 73 ILE A N 1
ATOM 562 C CA . ILE A 1 73 ? -6.883 6.952 2.097 1.00 94.88 73 ILE A CA 1
ATOM 563 C C . ILE A 1 73 ? -5.541 6.367 1.671 1.00 94.88 73 ILE A C 1
ATOM 565 O O . ILE A 1 73 ? -4.568 6.395 2.417 1.00 94.88 73 ILE A O 1
ATOM 569 N N . MET A 1 74 ? -5.510 5.797 0.478 1.00 94.62 74 MET A N 1
ATOM 570 C CA . MET A 1 74 ? -4.404 5.029 -0.068 1.00 94.62 74 MET A CA 1
ATOM 571 C C . MET A 1 74 ? -3.952 5.655 -1.378 1.00 94.62 74 MET A C 1
ATOM 573 O O . MET A 1 74 ? -4.767 5.919 -2.262 1.00 94.62 74 MET A O 1
ATOM 577 N N . GLN A 1 75 ? -2.651 5.843 -1.527 1.00 93.50 75 GLN A N 1
ATOM 578 C CA . GLN A 1 75 ? -2.033 6.297 -2.762 1.00 93.50 75 GLN A CA 1
ATOM 579 C C . GLN A 1 75 ? -0.824 5.419 -3.062 1.00 93.50 75 GLN A C 1
ATOM 581 O O . GLN A 1 75 ? -0.068 5.083 -2.153 1.00 93.50 75 GLN A O 1
ATOM 586 N N . ILE A 1 76 ? -0.650 5.049 -4.329 1.00 92.06 76 ILE A N 1
ATOM 587 C CA . ILE A 1 76 ? 0.495 4.279 -4.804 1.00 92.06 76 ILE A CA 1
ATOM 588 C C . ILE A 1 76 ? 1.138 5.001 -5.984 1.00 92.06 76 ILE A C 1
ATOM 590 O O . ILE A 1 76 ? 0.445 5.490 -6.876 1.00 92.06 76 ILE A O 1
ATOM 594 N N . CYS A 1 77 ? 2.462 5.060 -5.988 1.00 89.19 77 CYS A N 1
ATOM 595 C CA . CYS A 1 77 ? 3.253 5.550 -7.101 1.00 89.19 77 CYS A CA 1
ATOM 596 C C . CYS A 1 77 ? 4.239 4.478 -7.555 1.00 89.19 77 CY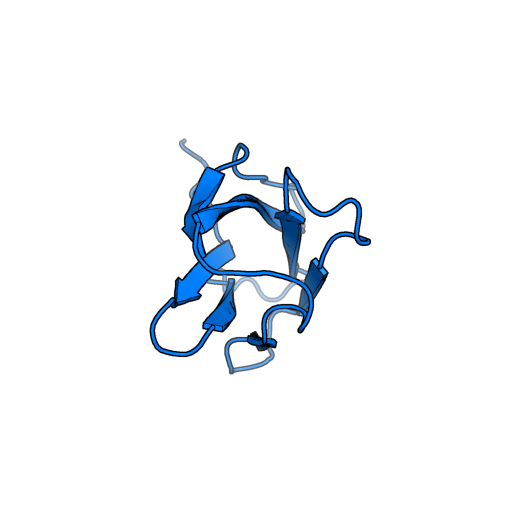S A C 1
ATOM 598 O O . CYS A 1 77 ? 4.866 3.820 -6.727 1.00 89.19 77 CYS A O 1
ATOM 600 N N . SER A 1 78 ? 4.381 4.338 -8.867 1.00 87.25 78 SER A N 1
ATOM 601 C CA . SER A 1 78 ? 5.536 3.712 -9.499 1.00 87.25 78 SER A CA 1
ATOM 602 C C . SER A 1 78 ? 6.567 4.812 -9.728 1.00 87.25 78 SER A C 1
ATOM 604 O O . SER A 1 78 ? 6.280 5.754 -10.467 1.00 87.25 78 SER A O 1
ATOM 606 N N . ILE A 1 79 ? 7.718 4.724 -9.068 1.00 85.56 79 ILE A N 1
ATOM 607 C CA . ILE A 1 79 ? 8.809 5.701 -9.170 1.00 85.56 79 ILE A CA 1
ATOM 608 C C . ILE A 1 79 ? 9.904 5.118 -10.060 1.00 85.56 79 ILE A C 1
ATOM 610 O O . ILE A 1 79 ? 10.274 3.956 -9.886 1.00 85.56 79 ILE A O 1
ATOM 614 N N . GLY A 1 80 ? 10.397 5.894 -11.025 1.00 78.06 80 GLY A N 1
ATOM 615 C CA . GLY A 1 80 ? 11.339 5.409 -12.036 1.00 78.06 80 GLY A CA 1
ATOM 616 C C . GLY A 1 80 ? 11.733 6.479 -13.054 1.00 78.06 80 GLY A C 1
ATOM 617 O O . GLY A 1 80 ? 11.828 7.654 -12.722 1.00 78.06 80 GLY A O 1
ATOM 618 N N . ALA A 1 81 ? 11.941 6.086 -14.318 1.00 63.66 81 ALA A N 1
ATOM 619 C CA . ALA A 1 81 ? 12.264 7.031 -15.399 1.00 63.66 81 ALA A CA 1
ATOM 620 C C . ALA A 1 81 ? 11.137 8.049 -15.676 1.00 63.66 81 ALA A C 1
ATOM 622 O O . ALA A 1 81 ? 11.387 9.146 -16.172 1.00 63.66 81 ALA A O 1
ATOM 623 N N . ALA A 1 82 ? 9.899 7.684 -15.347 1.00 69.25 82 ALA A N 1
ATOM 624 C CA . ALA A 1 82 ? 8.766 8.588 -15.267 1.00 69.25 82 ALA A CA 1
ATOM 625 C C . ALA A 1 82 ? 7.906 8.176 -14.070 1.00 69.25 82 ALA A C 1
ATOM 627 O O . ALA A 1 82 ? 7.491 7.019 -13.968 1.00 69.25 82 ALA A O 1
ATOM 628 N N . ASP A 1 83 ? 7.650 9.123 -13.171 1.00 80.75 83 ASP A N 1
ATOM 629 C CA . ASP A 1 83 ? 6.854 8.873 -11.975 1.00 80.75 83 ASP A CA 1
ATOM 630 C C . ASP A 1 83 ? 5.368 8.820 -12.330 1.00 80.75 83 ASP A C 1
ATOM 632 O O . ASP A 1 83 ? 4.795 9.774 -12.863 1.00 80.75 83 ASP A O 1
ATOM 636 N N . PHE A 1 84 ? 4.722 7.704 -11.993 1.00 85.38 84 PHE A N 1
ATOM 637 C CA . PHE A 1 84 ? 3.291 7.510 -12.198 1.00 85.38 84 PHE A CA 1
ATOM 638 C C . PHE A 1 84 ? 2.598 7.221 -10.878 1.00 85.38 84 PHE A C 1
ATOM 640 O O . PHE A 1 84 ? 2.737 6.141 -10.305 1.00 85.38 84 PHE A O 1
ATOM 647 N N . CYS A 1 85 ? 1.797 8.176 -10.419 1.00 86.88 85 CYS A N 1
ATOM 648 C CA . CYS A 1 85 ? 0.994 8.037 -9.215 1.00 86.88 85 CYS A CA 1
ATOM 649 C C . CYS A 1 85 ? -0.471 7.770 -9.548 1.00 86.88 85 CYS A C 1
ATOM 651 O O . CYS A 1 85 ? -1.076 8.449 -10.380 1.00 86.88 85 CYS A O 1
ATOM 653 N N . SER A 1 86 ? -1.079 6.825 -8.835 1.00 86.00 86 SER A N 1
ATOM 654 C CA . SER A 1 86 ? -2.530 6.726 -8.781 1.00 86.00 86 SER A CA 1
ATOM 655 C C . SER A 1 86 ? -3.100 7.958 -8.075 1.00 86.00 86 SER A C 1
ATOM 657 O O . SER A 1 86 ? -2.513 8.458 -7.113 1.00 86.00 86 SER A O 1
ATOM 659 N N . GLY A 1 87 ? -4.300 8.393 -8.461 1.00 87.62 87 GLY A N 1
ATOM 660 C CA . GLY A 1 87 ? -5.094 9.259 -7.586 1.00 87.62 87 GLY A CA 1
ATOM 661 C C . GLY A 1 87 ? -5.407 8.557 -6.251 1.00 87.62 87 GLY A C 1
ATOM 662 O O . GLY A 1 87 ? -5.410 7.320 -6.209 1.00 87.62 87 GLY A O 1
ATOM 663 N N . PRO A 1 88 ? -5.683 9.309 -5.171 1.00 91.31 88 PRO A N 1
ATOM 664 C CA . PRO A 1 88 ? -6.020 8.725 -3.879 1.00 91.31 88 PRO A CA 1
ATOM 665 C C . PRO A 1 88 ? -7.274 7.847 -3.986 1.00 91.31 88 PRO A C 1
ATOM 667 O O . PRO A 1 88 ? -8.255 8.197 -4.648 1.00 91.31 88 PRO A O 1
ATOM 670 N N . LYS A 1 89 ? -7.237 6.691 -3.328 1.00 93.38 89 LYS A N 1
ATOM 671 C CA . LYS A 1 89 ? -8.346 5.741 -3.210 1.00 93.38 89 LYS A CA 1
ATOM 672 C C . LYS A 1 89 ? -8.745 5.598 -1.756 1.00 93.38 89 LYS A C 1
ATOM 674 O O . LYS A 1 89 ? -7.911 5.705 -0.867 1.00 93.38 89 LYS A O 1
ATOM 679 N N . THR A 1 90 ? -10.021 5.347 -1.512 1.00 94.00 90 THR A N 1
ATOM 680 C CA . THR A 1 90 ? -10.546 5.191 -0.157 1.00 94.00 90 THR A CA 1
ATOM 681 C C . THR A 1 90 ? -10.957 3.750 0.084 1.00 94.00 90 THR A C 1
ATOM 683 O O . THR A 1 90 ? -11.557 3.123 -0.785 1.00 94.00 90 THR A O 1
ATOM 686 N N . ALA A 1 91 ? -10.648 3.249 1.274 1.00 92.31 91 ALA A N 1
ATOM 687 C CA . ALA A 1 91 ? -11.181 2.008 1.813 1.00 92.31 91 ALA A CA 1
ATOM 688 C C . ALA A 1 91 ? -11.541 2.208 3.291 1.00 92.31 91 ALA A C 1
ATOM 690 O O . ALA A 1 91 ? -11.365 3.299 3.843 1.00 92.31 91 ALA A O 1
ATOM 691 N N . TYR A 1 92 ? -12.050 1.155 3.915 1.00 92.25 92 TYR A N 1
ATOM 692 C CA . TYR A 1 92 ? -12.392 1.137 5.329 1.00 92.25 92 TYR A CA 1
ATOM 693 C C . TYR A 1 92 ? -11.739 -0.064 5.988 1.00 92.25 92 TYR A C 1
ATOM 695 O O . TYR A 1 92 ? -11.584 -1.100 5.340 1.00 92.25 92 TYR A O 1
ATOM 703 N N . ILE A 1 93 ? -11.348 0.128 7.244 1.00 89.62 93 ILE A N 1
ATOM 704 C CA . ILE A 1 93 ? -10.897 -0.935 8.150 1.00 89.62 93 ILE A CA 1
ATOM 705 C C . ILE A 1 93 ? -12.112 -1.694 8.672 1.00 89.62 93 ILE A C 1
ATOM 707 O O . ILE A 1 93 ? -13.141 -1.034 8.942 1.00 89.62 93 ILE A O 1
#

Sequence (93 aa):
MNASLLAGLRYNSDTDKFTIWDNLNDGGETYAHAVITNDKRSNSPIVIRHQWGSSSNKTVSKPSGWQSGDKIIMQICSIGAADFCSGPKTAYI

Radius of gyration: 13.56 Å; chains: 1; bounding box: 31×23×42 Å

Organism: NCBI:txid137265

Secondary structure (DSSP, 8-state):
------EEEEEETTTTEEEEEE---SSSS-EEEEEEEESSS-PPPEEEEEETT-SS-EEEEPPTT--TT-EEEEEEEEESSS-EEPPPEEEE-